Protein AF-A0A644XVE3-F1 (afdb_monomer_lite)

Organism: NCBI:txid1076179

pLDDT: mean 92.31, std 5.66, range [63.28, 96.38]

Sequence (59 aa):
MHPITPDQQAALQDFAKENGRSWKVKLNALWMNAAAPQILHGLRNSHGPSWLASYRLPR

Structure (mmCIF, N/CA/C/O backbone):
data_AF-A0A644XVE3-F1
#
_entry.id   AF-A0A644XVE3-F1
#
loop_
_atom_site.group_PDB
_atom_site.id
_atom_site.type_symbol
_atom_site.label_atom_id
_atom_site.label_alt_id
_atom_site.label_comp_id
_atom_site.label_asym_id
_atom_site.label_entity_id
_atom_site.label_seq_id
_atom_site.pdbx_PDB_ins_code
_atom_site.Cartn_x
_atom_site.Cartn_y
_atom_site.Cartn_z
_atom_site.occupancy
_atom_site.B_iso_or_equiv
_atom_site.auth_seq_id
_atom_site.auth_comp_id
_atom_site.auth_asym_id
_atom_site.auth_atom_id
_atom_site.pdbx_PDB_model_num
ATOM 1 N N . MET A 1 1 ? 9.130 -9.637 -10.350 1.00 63.28 1 MET A N 1
ATOM 2 C CA . MET A 1 1 ? 8.473 -9.123 -9.129 1.00 63.28 1 MET A CA 1
ATOM 3 C C . MET A 1 1 ? 9.112 -9.804 -7.936 1.00 63.28 1 MET A C 1
ATOM 5 O O . MET A 1 1 ? 9.342 -11.005 -8.020 1.00 63.28 1 MET A O 1
ATOM 9 N N . HIS A 1 2 ? 9.437 -9.054 -6.884 1.00 78.81 2 HIS A N 1
ATOM 10 C CA . HIS A 1 2 ? 9.922 -9.637 -5.631 1.00 78.81 2 HIS A CA 1
ATOM 11 C C . HIS A 1 2 ? 8.737 -10.053 -4.760 1.00 78.81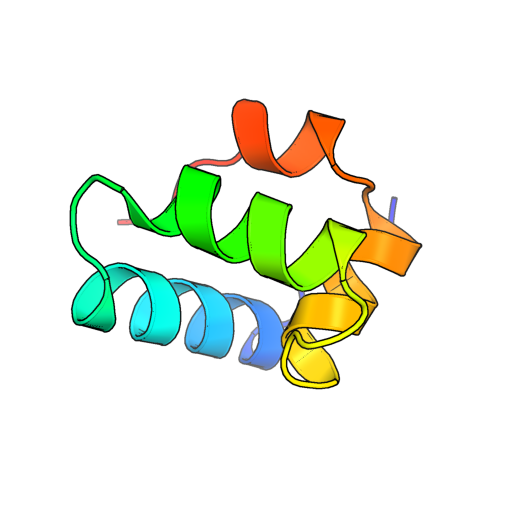 2 HIS A C 1
ATOM 13 O O . HIS A 1 2 ? 7.737 -9.342 -4.761 1.00 78.81 2 HIS A O 1
ATOM 19 N N . PRO A 1 3 ? 8.820 -11.168 -4.021 1.00 87.12 3 PRO A N 1
ATOM 20 C CA . PRO A 1 3 ? 7.794 -11.507 -3.046 1.00 87.12 3 PRO A CA 1
ATOM 21 C C . PRO A 1 3 ? 7.686 -10.412 -1.977 1.00 87.12 3 PRO A C 1
ATOM 23 O O . PRO A 1 3 ? 8.680 -9.794 -1.596 1.00 87.12 3 PRO A O 1
ATOM 26 N N . ILE A 1 4 ? 6.465 -10.178 -1.498 1.00 91.06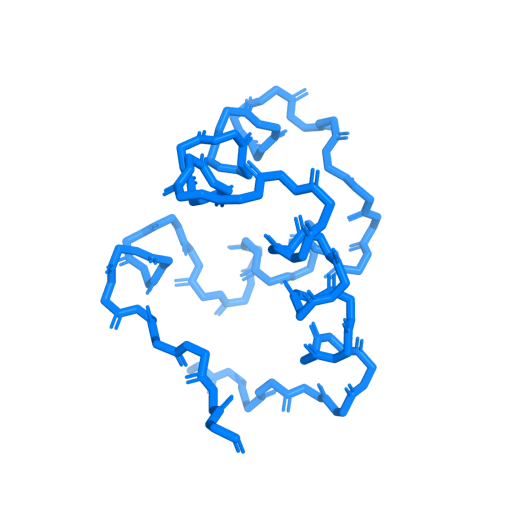 4 ILE A N 1
ATOM 27 C CA . ILE A 1 4 ? 6.203 -9.263 -0.384 1.00 91.06 4 ILE A CA 1
ATOM 28 C C . ILE A 1 4 ? 6.789 -9.873 0.886 1.00 91.06 4 ILE A C 1
ATOM 30 O O . ILE A 1 4 ? 6.536 -11.042 1.186 1.00 91.06 4 ILE A O 1
ATOM 34 N N . THR A 1 5 ? 7.552 -9.087 1.639 1.00 92.50 5 THR A N 1
ATOM 35 C CA . THR A 1 5 ? 8.086 -9.536 2.929 1.00 92.50 5 THR A CA 1
ATOM 36 C C . THR A 1 5 ? 7.002 -9.513 4.016 1.00 92.50 5 THR A C 1
ATOM 38 O O . THR A 1 5 ? 6.034 -8.756 3.901 1.00 92.50 5 THR A O 1
ATOM 41 N N . PRO A 1 6 ? 7.150 -10.287 5.108 1.00 92.00 6 PRO A N 1
ATOM 42 C CA . PRO A 1 6 ? 6.205 -10.253 6.226 1.00 92.00 6 PRO A CA 1
ATOM 43 C C . PRO A 1 6 ? 5.961 -8.841 6.778 1.00 92.00 6 PRO A C 1
ATOM 45 O O . PRO A 1 6 ? 4.810 -8.474 6.998 1.00 92.00 6 PRO A O 1
ATOM 48 N N . ASP A 1 7 ? 7.005 -8.015 6.906 1.00 92.69 7 ASP A N 1
ATOM 49 C CA . ASP A 1 7 ? 6.885 -6.620 7.352 1.00 92.69 7 ASP A CA 1
ATOM 50 C C . ASP A 1 7 ? 6.081 -5.747 6.382 1.00 92.69 7 ASP A C 1
ATOM 52 O O . ASP A 1 7 ? 5.234 -4.958 6.799 1.00 92.69 7 ASP A O 1
ATOM 56 N N . GLN A 1 8 ? 6.304 -5.893 5.072 1.00 93.88 8 GLN A N 1
ATOM 57 C CA . GLN A 1 8 ? 5.527 -5.166 4.065 1.00 93.88 8 GLN A CA 1
ATOM 58 C C . GLN A 1 8 ? 4.057 -5.585 4.091 1.00 93.88 8 GLN A C 1
ATOM 60 O O . GLN A 1 8 ? 3.167 -4.749 3.917 1.00 93.88 8 GLN A O 1
ATOM 65 N N . GLN A 1 9 ? 3.797 -6.873 4.318 1.00 94.31 9 GLN A N 1
ATOM 66 C CA . GLN A 1 9 ? 2.445 -7.394 4.455 1.00 94.31 9 GLN A CA 1
ATOM 67 C C . GLN A 1 9 ? 1.766 -6.863 5.722 1.00 94.31 9 GLN A C 1
ATOM 69 O O . GLN A 1 9 ? 0.617 -6.430 5.641 1.00 94.31 9 GLN A O 1
ATOM 74 N N . ALA A 1 10 ? 2.462 -6.853 6.860 1.00 94.94 10 ALA A N 1
ATOM 75 C CA . ALA A 1 10 ? 1.955 -6.296 8.111 1.00 94.94 10 ALA A CA 1
ATOM 76 C C . ALA A 1 10 ? 1.625 -4.804 7.953 1.00 94.94 10 ALA A C 1
ATOM 78 O O . ALA A 1 10 ? 0.494 -4.398 8.205 1.00 94.94 10 ALA A O 1
ATOM 79 N N . ALA A 1 11 ? 2.546 -4.018 7.387 1.00 95.50 11 ALA A N 1
ATOM 80 C CA . ALA A 1 11 ? 2.321 -2.599 7.119 1.00 95.50 11 ALA A CA 1
ATOM 81 C C . ALA A 1 11 ? 1.121 -2.352 6.186 1.00 95.50 11 ALA A C 1
ATOM 83 O O . ALA A 1 11 ? 0.367 -1.402 6.386 1.00 95.50 11 ALA A O 1
ATOM 84 N N . LEU A 1 12 ? 0.911 -3.202 5.172 1.00 95.00 12 LEU A N 1
ATOM 85 C CA . LEU A 1 12 ? -0.277 -3.133 4.313 1.00 95.00 12 LEU A CA 1
ATOM 86 C C . LEU A 1 12 ? -1.564 -3.456 5.069 1.00 95.00 12 LEU A C 1
ATOM 88 O O . LEU A 1 12 ? -2.582 -2.806 4.833 1.00 95.00 12 LEU A O 1
ATOM 92 N N . GLN A 1 13 ? -1.541 -4.476 5.927 1.00 95.06 13 GLN A N 1
ATOM 93 C CA . GLN A 1 13 ? -2.699 -4.861 6.727 1.00 95.06 13 GLN A CA 1
ATOM 94 C C . GLN A 1 13 ? -3.070 -3.764 7.718 1.00 95.06 13 GLN A C 1
ATOM 96 O O . GLN A 1 13 ? -4.247 -3.420 7.808 1.00 95.06 13 GLN A O 1
ATOM 101 N N . ASP A 1 14 ? -2.094 -3.189 8.413 1.00 96.00 14 ASP A N 1
ATOM 102 C CA . ASP A 1 14 ? -2.332 -2.110 9.369 1.00 96.00 14 ASP A CA 1
ATOM 103 C C . ASP A 1 14 ? -2.834 -0.858 8.655 1.00 96.00 14 ASP A C 1
ATOM 105 O O . ASP A 1 14 ? -3.921 -0.374 8.975 1.00 96.00 14 ASP A O 1
ATOM 109 N N . PHE A 1 15 ? -2.178 -0.456 7.562 1.00 96.00 15 PHE A N 1
ATOM 110 C CA . PHE A 1 15 ? -2.648 0.659 6.742 1.00 96.00 15 PHE A CA 1
ATOM 111 C C . PHE A 1 15 ? -4.082 0.436 6.235 1.00 96.00 15 PHE A C 1
ATOM 113 O O . PHE A 1 15 ? -4.891 1.368 6.191 1.00 96.00 15 PHE A O 1
ATOM 120 N N . ALA A 1 16 ? -4.423 -0.796 5.848 1.00 95.75 16 ALA A N 1
ATOM 121 C CA . ALA A 1 16 ? -5.767 -1.140 5.406 1.00 95.75 16 ALA A CA 1
ATOM 122 C C . ALA A 1 16 ? -6.803 -1.122 6.535 1.00 95.75 16 ALA A C 1
ATOM 124 O O . ALA A 1 16 ? -7.925 -0.660 6.309 1.00 95.75 16 ALA A O 1
ATOM 125 N N . LYS A 1 17 ? -6.442 -1.582 7.737 1.00 95.75 17 LYS A N 1
ATOM 126 C CA . LYS A 1 17 ? -7.299 -1.507 8.930 1.00 95.75 17 LYS A CA 1
ATOM 127 C C . LYS A 1 17 ? -7.577 -0.054 9.311 1.00 95.75 17 LYS A C 1
ATOM 129 O O . LYS A 1 17 ? -8.734 0.294 9.529 1.00 95.75 17 LYS A O 1
ATOM 134 N N . GLU A 1 18 ? -6.554 0.798 9.310 1.00 95.94 18 GLU A N 1
ATOM 135 C CA . GLU A 1 18 ? -6.668 2.224 9.647 1.00 95.94 18 GLU A CA 1
ATOM 136 C C . GLU A 1 18 ? -7.525 3.005 8.641 1.00 95.94 18 GLU A C 1
ATOM 138 O O . GLU A 1 18 ? -8.260 3.923 9.002 1.00 95.94 18 GLU A O 1
ATOM 143 N N . ASN A 1 19 ? -7.443 2.650 7.356 1.00 95.25 19 ASN A N 1
ATOM 144 C CA . ASN A 1 19 ? -8.073 3.420 6.283 1.00 95.25 19 ASN A CA 1
ATOM 145 C C . ASN A 1 19 ? -9.387 2.828 5.758 1.00 95.25 19 ASN A C 1
ATOM 147 O O . ASN A 1 19 ? -10.076 3.484 4.968 1.00 95.25 19 ASN A O 1
ATOM 151 N N . GLY A 1 20 ? -9.750 1.618 6.187 1.00 94.12 20 GLY A N 1
ATOM 152 C CA . GLY A 1 20 ? -10.983 0.946 5.796 1.00 94.12 20 GLY A CA 1
ATOM 153 C C . GLY A 1 20 ? -11.082 0.718 4.286 1.00 94.12 20 GLY A C 1
ATOM 154 O O . GLY A 1 20 ? -10.089 0.562 3.585 1.00 94.12 20 GLY A O 1
ATOM 155 N N . ARG A 1 21 ? -12.302 0.711 3.737 1.00 92.44 21 ARG A N 1
ATOM 156 C CA . ARG A 1 21 ? -12.572 0.309 2.338 1.00 92.44 21 ARG A CA 1
ATOM 157 C C . ARG A 1 21 ? -11.830 1.136 1.275 1.00 92.44 21 ARG A C 1
ATOM 159 O O . ARG A 1 21 ? -11.614 0.637 0.175 1.00 92.44 21 ARG A O 1
ATOM 166 N N . SER A 1 22 ? -11.431 2.372 1.585 1.00 95.12 22 SER A N 1
ATOM 167 C CA . SER A 1 22 ? -10.723 3.271 0.661 1.00 95.12 22 SER A CA 1
ATOM 168 C C . SER A 1 22 ? -9.198 3.177 0.748 1.00 95.12 22 SER A C 1
ATOM 170 O O . SER A 1 22 ? -8.502 3.947 0.082 1.00 95.12 22 SER A O 1
ATOM 172 N N . TRP A 1 23 ? -8.658 2.228 1.522 1.00 96.38 23 TRP A N 1
ATOM 173 C CA . TRP A 1 23 ? -7.221 2.109 1.763 1.00 96.38 23 TRP A CA 1
ATOM 174 C C . TRP A 1 23 ? -6.387 2.047 0.477 1.00 96.38 23 TRP A C 1
ATOM 176 O O . TRP A 1 23 ? -5.374 2.730 0.380 1.00 96.38 23 TRP A O 1
ATOM 186 N N . LYS A 1 24 ? -6.834 1.322 -0.558 1.00 95.62 24 LYS A N 1
ATOM 187 C CA . LYS A 1 24 ? -6.119 1.259 -1.846 1.00 95.62 24 LYS A CA 1
ATOM 188 C C . LYS A 1 24 ? -6.043 2.616 -2.542 1.00 95.62 24 LYS A C 1
ATOM 190 O O . LYS A 1 24 ? -4.996 2.982 -3.064 1.00 95.62 24 LYS A O 1
ATOM 195 N N . VAL A 1 25 ? -7.147 3.364 -2.543 1.00 95.69 25 VAL A N 1
ATOM 196 C CA . VAL A 1 25 ? -7.224 4.690 -3.174 1.00 95.69 25 VAL A CA 1
ATOM 197 C C . VAL A 1 25 ? -6.293 5.660 -2.453 1.00 95.69 25 VAL A C 1
ATOM 199 O O . VAL A 1 25 ? -5.504 6.350 -3.097 1.00 95.69 25 VAL A O 1
ATOM 202 N N . LYS A 1 26 ? -6.322 5.657 -1.116 1.00 96.19 26 LYS A N 1
ATOM 203 C CA . LYS A 1 26 ? -5.434 6.485 -0.294 1.00 96.19 26 LYS A CA 1
ATOM 204 C C . LYS A 1 26 ? -3.966 6.113 -0.474 1.00 96.19 26 LYS A C 1
ATOM 206 O O . LYS A 1 26 ? -3.142 7.000 -0.666 1.00 96.19 26 LYS A O 1
ATOM 211 N N . LEU A 1 27 ? -3.638 4.821 -0.470 1.00 96.38 27 LEU A N 1
ATOM 212 C CA . LEU A 1 27 ? -2.264 4.370 -0.674 1.00 96.38 27 LEU A CA 1
ATOM 213 C C . LEU A 1 27 ? -1.747 4.766 -2.060 1.00 96.38 27 LEU A C 1
ATOM 215 O O . LEU A 1 27 ? -0.636 5.274 -2.173 1.00 96.38 27 LEU A O 1
ATOM 219 N N . ASN A 1 28 ? -2.567 4.611 -3.102 1.00 95.56 28 ASN A N 1
ATOM 220 C CA . ASN A 1 28 ? -2.202 5.055 -4.442 1.00 95.56 28 ASN A CA 1
ATOM 221 C C . ASN A 1 28 ? -1.966 6.574 -4.498 1.00 95.56 28 ASN A C 1
ATOM 223 O O . ASN A 1 28 ? -1.000 7.021 -5.111 1.00 95.56 28 ASN A O 1
ATOM 227 N N . ALA A 1 29 ? -2.798 7.373 -3.822 1.00 95.62 29 ALA A N 1
ATOM 228 C CA . ALA A 1 29 ? -2.587 8.816 -3.719 1.00 95.62 29 ALA A CA 1
ATOM 229 C C . ALA A 1 29 ? -1.266 9.154 -3.002 1.00 95.62 29 ALA A C 1
ATOM 231 O O . ALA A 1 29 ? -0.501 9.985 -3.490 1.00 95.62 29 ALA A O 1
ATOM 232 N N . LEU A 1 30 ? -0.946 8.476 -1.895 1.00 95.94 30 LEU A N 1
ATOM 233 C CA . LEU A 1 30 ? 0.332 8.647 -1.192 1.00 95.94 30 LEU A CA 1
ATOM 234 C C . LEU A 1 30 ? 1.528 8.238 -2.058 1.00 95.94 30 LEU A C 1
ATOM 236 O O . LEU A 1 30 ? 2.560 8.906 -2.036 1.00 95.94 30 LEU A O 1
ATOM 240 N N . TRP A 1 31 ? 1.392 7.176 -2.854 1.00 95.00 31 TRP A N 1
ATOM 241 C CA . TRP A 1 31 ? 2.405 6.777 -3.828 1.00 95.00 31 TRP A CA 1
ATOM 242 C C . TRP A 1 31 ? 2.642 7.855 -4.880 1.00 95.00 31 TRP A C 1
ATOM 244 O O . TRP A 1 31 ? 3.796 8.169 -5.153 1.00 95.00 31 TRP A O 1
ATOM 254 N N . MET A 1 32 ? 1.591 8.452 -5.447 1.00 93.44 32 MET A N 1
ATOM 255 C CA . MET A 1 32 ? 1.751 9.511 -6.453 1.00 93.44 32 MET A CA 1
ATOM 256 C C . MET A 1 32 ? 2.403 10.774 -5.879 1.00 93.44 32 MET A C 1
ATOM 258 O O . MET A 1 32 ? 3.167 11.426 -6.581 1.00 93.44 32 MET A O 1
ATOM 262 N N . ASN A 1 33 ? 2.169 11.069 -4.599 1.00 94.50 33 ASN A N 1
ATOM 263 C CA . ASN A 1 33 ? 2.759 12.217 -3.905 1.00 94.50 33 ASN A CA 1
ATOM 264 C C . ASN A 1 33 ? 4.118 11.920 -3.241 1.00 94.50 33 ASN A C 1
ATOM 266 O O . ASN A 1 33 ? 4.633 12.774 -2.528 1.00 94.50 33 ASN A O 1
ATOM 270 N N . ALA A 1 34 ? 4.682 10.716 -3.418 1.00 91.62 34 ALA A N 1
ATOM 271 C CA . ALA A 1 34 ? 5.896 10.264 -2.721 1.00 91.62 34 ALA A CA 1
ATOM 272 C C . ALA A 1 34 ? 5.837 10.447 -1.184 1.00 91.62 34 ALA A C 1
ATOM 274 O O . ALA A 1 34 ? 6.857 10.625 -0.526 1.00 91.62 34 ALA A O 1
ATOM 275 N N . ALA A 1 35 ? 4.629 10.375 -0.616 1.00 93.62 35 ALA A N 1
ATOM 276 C CA . ALA A 1 35 ? 4.338 10.633 0.795 1.00 93.62 35 ALA A CA 1
ATOM 277 C C . ALA A 1 35 ? 4.011 9.351 1.584 1.00 93.62 35 ALA A C 1
ATOM 279 O O . ALA A 1 35 ? 3.638 9.404 2.753 1.00 93.62 35 ALA A O 1
ATOM 280 N N . ALA A 1 36 ? 4.098 8.182 0.942 1.00 92.56 36 ALA A N 1
ATOM 281 C CA . ALA A 1 36 ? 3.888 6.908 1.618 1.00 92.56 36 ALA A CA 1
ATOM 282 C C . ALA A 1 36 ? 5.068 6.577 2.554 1.00 92.56 36 ALA A C 1
ATOM 284 O O . ALA A 1 36 ? 6.215 6.856 2.197 1.00 92.56 36 ALA A O 1
ATOM 285 N N . PRO A 1 37 ? 4.819 5.901 3.694 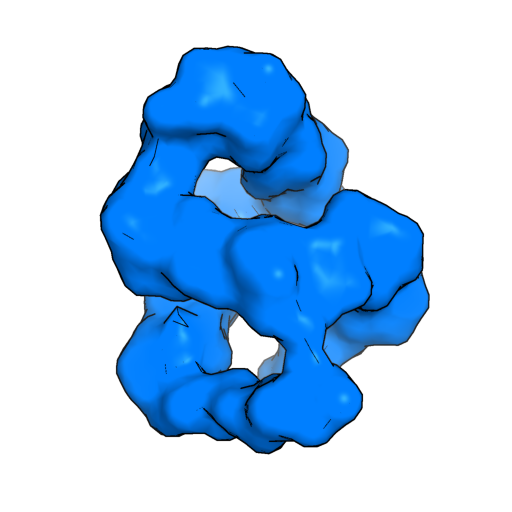1.00 93.50 37 PRO A N 1
ATOM 286 C CA . PRO A 1 37 ? 5.876 5.330 4.526 1.00 93.50 37 PRO A CA 1
ATOM 287 C C . PRO A 1 37 ? 6.873 4.516 3.694 1.00 93.50 37 PRO A C 1
ATOM 289 O O . PRO A 1 37 ? 6.464 3.818 2.764 1.00 93.50 37 PRO A O 1
ATOM 292 N N . GLN A 1 38 ? 8.164 4.553 4.040 1.00 93.31 38 GLN A N 1
ATOM 293 C CA . GLN A 1 38 ? 9.236 3.956 3.228 1.00 93.31 38 GLN A CA 1
ATOM 294 C C . GLN A 1 38 ? 8.972 2.483 2.869 1.00 93.31 38 GLN A C 1
ATOM 296 O O . GLN A 1 38 ? 9.171 2.084 1.722 1.00 93.31 38 GLN A O 1
ATOM 301 N N . ILE A 1 39 ? 8.437 1.698 3.809 1.00 94.50 39 ILE A N 1
ATOM 302 C CA . ILE A 1 39 ? 8.092 0.289 3.585 1.00 94.50 39 ILE A CA 1
ATOM 303 C C . ILE A 1 39 ? 6.998 0.106 2.519 1.00 94.50 39 ILE A C 1
ATOM 305 O O . ILE A 1 39 ? 7.111 -0.751 1.641 1.00 94.50 39 ILE A O 1
ATOM 309 N N . LEU A 1 40 ? 5.980 0.972 2.530 1.00 94.81 40 LEU A N 1
ATOM 310 C CA . LEU A 1 40 ? 4.899 0.975 1.547 1.00 94.81 40 LEU A CA 1
ATOM 311 C C . LEU A 1 40 ? 5.342 1.601 0.221 1.00 94.81 40 LEU A C 1
ATOM 313 O O . LEU A 1 40 ? 4.857 1.211 -0.839 1.00 94.81 40 LEU A O 1
ATOM 317 N N . HIS A 1 41 ? 6.283 2.545 0.245 1.00 93.88 41 HIS A N 1
ATOM 318 C CA . HIS A 1 41 ? 6.890 3.090 -0.967 1.00 93.88 41 HIS A CA 1
ATOM 319 C C . HIS A 1 41 ? 7.802 2.057 -1.659 1.00 93.88 41 HIS A C 1
ATOM 321 O O . HIS A 1 41 ? 7.864 2.003 -2.888 1.00 93.88 41 HIS A O 1
ATOM 327 N N . GLY A 1 42 ? 8.444 1.164 -0.900 1.00 92.69 42 GLY A N 1
ATOM 328 C CA . GLY A 1 42 ? 9.187 0.023 -1.446 1.00 92.69 42 GLY A CA 1
ATOM 329 C C . GLY A 1 42 ? 8.307 -0.929 -2.268 1.00 92.69 42 GLY A C 1
ATOM 330 O O . GLY A 1 42 ? 8.740 -1.432 -3.310 1.00 92.69 42 GLY A O 1
ATOM 331 N N . LEU A 1 43 ? 7.045 -1.112 -1.861 1.00 93.62 43 LEU A N 1
ATOM 332 C CA . LEU A 1 43 ? 6.063 -1.890 -2.623 1.00 93.62 43 LEU A CA 1
ATOM 333 C C . LEU A 1 43 ? 5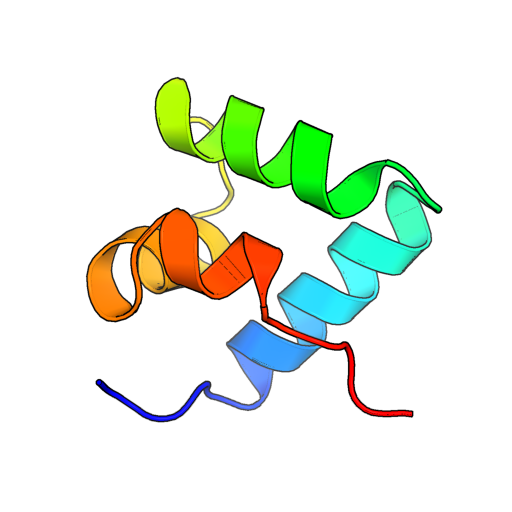.743 -1.244 -3.971 1.00 93.62 43 LEU A C 1
ATOM 335 O O . LEU A 1 43 ? 5.736 -1.946 -4.983 1.00 93.62 43 LEU A O 1
ATOM 339 N N . ARG A 1 44 ? 5.570 0.085 -4.010 1.00 93.75 44 ARG A N 1
ATOM 340 C CA . ARG A 1 44 ? 5.424 0.833 -5.270 1.00 93.75 44 ARG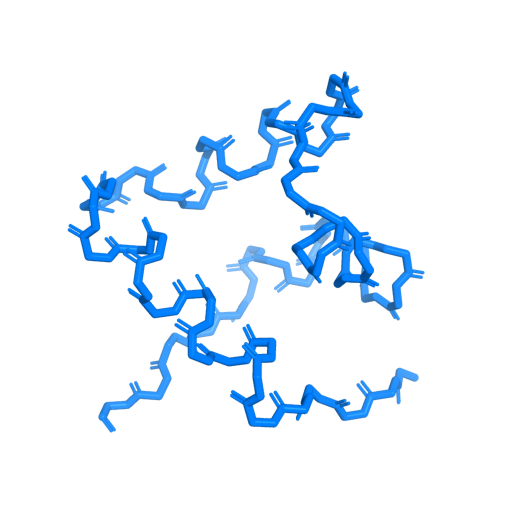 A CA 1
ATOM 341 C C . ARG A 1 44 ? 6.612 0.576 -6.196 1.00 93.75 44 ARG A C 1
ATOM 343 O O . ARG A 1 44 ? 6.399 0.272 -7.364 1.00 93.75 44 ARG A O 1
ATOM 350 N N . ASN A 1 45 ? 7.837 0.666 -5.680 1.00 91.88 45 ASN A N 1
ATOM 351 C CA . ASN A 1 45 ? 9.052 0.487 -6.482 1.00 91.88 45 ASN A CA 1
ATOM 352 C C . ASN A 1 45 ? 9.198 -0.946 -7.021 1.00 91.88 45 ASN A C 1
ATOM 354 O O . ASN A 1 45 ? 9.704 -1.141 -8.121 1.00 91.88 45 ASN A O 1
ATOM 358 N N . SER A 1 46 ? 8.746 -1.945 -6.261 1.00 92.94 46 SER A N 1
ATOM 359 C CA . SER A 1 46 ? 8.935 -3.362 -6.606 1.00 92.94 46 SER A CA 1
ATOM 360 C C . SER A 1 46 ? 7.809 -3.946 -7.468 1.00 92.94 46 SER A C 1
ATOM 362 O O . SER A 1 46 ? 8.051 -4.869 -8.248 1.00 92.94 46 SER A O 1
ATOM 364 N N . HIS A 1 47 ? 6.581 -3.440 -7.314 1.00 91.81 47 HIS A N 1
ATOM 365 C CA . HIS A 1 47 ? 5.371 -4.014 -7.915 1.00 91.81 47 HIS A CA 1
ATOM 366 C C . HIS A 1 47 ? 4.575 -3.035 -8.786 1.00 91.81 47 HIS A C 1
ATOM 368 O O . HIS A 1 47 ? 3.835 -3.460 -9.674 1.00 91.81 47 HIS A O 1
ATOM 374 N N . GLY A 1 48 ? 4.719 -1.733 -8.545 1.00 90.50 48 GLY A N 1
ATOM 375 C CA . GLY A 1 48 ? 3.996 -0.688 -9.257 1.00 90.50 48 GLY A CA 1
ATOM 376 C C . GLY A 1 48 ? 2.545 -0.468 -8.794 1.00 90.50 48 GLY A C 1
ATOM 377 O O . GLY A 1 48 ? 1.978 -1.253 -8.031 1.00 90.50 48 GLY A O 1
ATOM 378 N N . PRO A 1 49 ? 1.914 0.624 -9.264 1.00 89.88 49 PRO A N 1
ATOM 379 C CA . PRO A 1 49 ? 0.545 0.994 -8.899 1.00 89.88 49 PRO A CA 1
ATOM 380 C C . PRO A 1 49 ? -0.523 0.022 -9.420 1.00 89.88 49 PRO A C 1
ATOM 382 O O . PRO A 1 49 ? -1.520 -0.217 -8.742 1.00 89.88 49 PRO A O 1
ATOM 385 N N . SER A 1 50 ? -0.314 -0.591 -10.590 1.00 91.19 50 SER A N 1
ATOM 386 C CA . SER A 1 50 ? -1.255 -1.562 -11.170 1.00 91.19 50 SER A CA 1
ATOM 387 C C . SER A 1 50 ? -1.400 -2.824 -10.316 1.00 91.19 50 SER A C 1
ATOM 389 O O . SER A 1 50 ? -2.492 -3.384 -10.219 1.00 91.19 50 SER A O 1
ATOM 391 N N . TRP A 1 51 ? -0.332 -3.241 -9.634 1.00 93.81 51 TRP A N 1
ATOM 392 C CA . TRP A 1 51 ? -0.363 -4.378 -8.720 1.00 93.81 51 TRP A CA 1
ATOM 393 C C . TRP A 1 51 ? -1.319 -4.153 -7.540 1.00 93.81 51 TRP A C 1
ATOM 395 O O . TRP A 1 51 ? -2.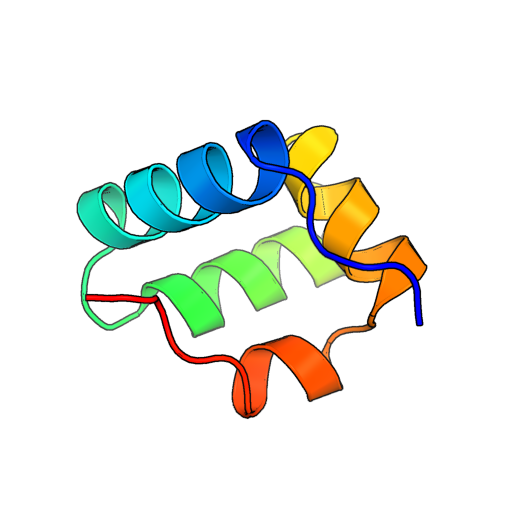061 -5.063 -7.173 1.00 93.81 51 TRP A O 1
ATOM 405 N N . LEU A 1 52 ? -1.384 -2.934 -6.994 1.00 94.25 52 LEU A N 1
ATOM 406 C CA . LEU A 1 52 ? -2.265 -2.608 -5.866 1.00 94.25 52 LEU A CA 1
ATOM 407 C C . LEU A 1 52 ? -3.753 -2.787 -6.206 1.00 94.25 52 LEU A C 1
ATOM 409 O O . LEU A 1 52 ? -4.549 -3.183 -5.347 1.00 94.25 52 LEU A O 1
ATOM 413 N N . ALA A 1 53 ? -4.136 -2.532 -7.461 1.00 90.81 53 ALA A N 1
ATOM 414 C CA . ALA A 1 53 ? -5.505 -2.738 -7.926 1.00 90.81 53 ALA A CA 1
ATOM 415 C C . ALA A 1 53 ? -5.913 -4.216 -7.791 1.00 90.81 53 ALA A C 1
ATOM 417 O O . ALA A 1 53 ? -6.951 -4.519 -7.194 1.00 90.81 53 ALA A O 1
ATOM 418 N N . SER A 1 54 ? -5.044 -5.126 -8.237 1.00 90.75 54 SER A N 1
ATOM 419 C CA . SER A 1 54 ? -5.268 -6.578 -8.218 1.00 90.75 54 SER A CA 1
ATOM 420 C C . SER A 1 54 ? -4.962 -7.240 -6.872 1.00 90.75 54 SER A C 1
ATOM 422 O O . SER A 1 54 ? -5.472 -8.327 -6.595 1.00 90.75 54 SER A O 1
ATOM 424 N N . TYR A 1 55 ? -4.158 -6.603 -6.018 1.00 92.44 55 TYR A N 1
ATOM 425 C CA . TYR A 1 55 ? -3.750 -7.166 -4.736 1.00 92.44 55 TYR A CA 1
ATOM 426 C C . TYR A 1 55 ? -4.938 -7.389 -3.794 1.00 92.44 55 TYR A C 1
ATOM 428 O O . TYR A 1 55 ? -5.846 -6.560 -3.680 1.00 92.44 55 TYR A O 1
ATOM 436 N N . ARG A 1 56 ? -4.927 -8.511 -3.080 1.00 91.12 56 ARG A N 1
ATOM 437 C CA . ARG A 1 56 ? -5.918 -8.846 -2.058 1.00 91.12 56 ARG A CA 1
ATOM 438 C C . ARG A 1 56 ? -5.184 -9.075 -0.753 1.00 91.12 56 ARG A C 1
ATOM 440 O O . ARG A 1 56 ? -4.173 -9.766 -0.740 1.00 91.12 56 ARG A O 1
ATOM 447 N N . LEU A 1 57 ? -5.709 -8.495 0.322 1.00 89.12 57 LEU A N 1
ATOM 448 C CA . LEU A 1 57 ? -5.183 -8.785 1.645 1.00 89.12 57 LEU A CA 1
ATOM 449 C C . LEU A 1 57 ? -5.414 -10.272 1.937 1.00 89.12 57 LEU A C 1
ATOM 451 O O . LEU A 1 57 ? -6.533 -10.752 1.711 1.00 89.12 57 LEU A O 1
ATOM 455 N N . PRO A 1 58 ? -4.385 -10.994 2.401 1.00 84.44 58 PRO A N 1
ATOM 456 C CA . PRO A 1 58 ? -4.588 -12.323 2.947 1.00 84.44 58 PRO A CA 1
ATOM 457 C C . PRO A 1 58 ? -5.536 -12.232 4.148 1.00 84.44 58 PRO A C 1
ATOM 459 O O . PRO A 1 58 ? -5.542 -11.225 4.861 1.00 84.44 58 PRO A O 1
ATOM 462 N N . ARG A 1 59 ? -6.386 -13.252 4.288 1.00 70.50 59 ARG A N 1
ATOM 463 C CA . ARG A 1 59 ? -7.326 -13.388 5.405 1.00 70.50 59 ARG A CA 1
ATOM 464 C C . ARG A 1 59 ? -6.602 -13.707 6.701 1.00 70.50 59 ARG A C 1
ATOM 466 O O . ARG A 1 59 ? -5.601 -14.450 6.625 1.00 70.50 59 ARG A O 1
#

Foldseek 3Di:
DDDQDPVLLVVLVVLCVVVDPCSLVVLLVCLVVVNDDPSSVVCCVPPNSVVSVVDDRDD

Radius of gyration: 10.33 Å; chains: 1; bounding box: 22×26×21 Å

Secondary structure (DSSP, 8-state):
-PPPPHHHHHHHHHHHHHHGGGHHHHHHHHHHTT-S-HHHHHHHHHH-HHHHHH-----